Protein AF-K6WZW4-F1 (afdb_monomer)

Radius of gyration: 15.71 Å; Cα contacts (8 Å, |Δi|>4): 54; chains: 1; bounding box: 31×28×46 Å

Solvent-accessible surface area (backbone atoms only — not comparable to full-atom values): 5181 Å² total; per-residue (Å²): 119,52,47,82,74,71,48,55,68,72,58,20,50,51,51,55,51,52,50,53,53,48,51,52,54,49,48,54,49,38,66,77,39,62,87,36,68,68,48,40,50,52,50,41,54,48,44,51,50,52,51,52,49,36,56,72,74,46,49,72,51,59,75,44,98,85,16,63,56,78,56,39,52,58,52,39,53,52,39,51,53,51,52,52,52,54,54,52,68,75,76,112

Sequence (92 aa):
MTASLGFSNEISDLITQSAGVGEVIFGIVFFAFYRSKSVLILNILGLIGLLLFVVILQPQLLIEAFNPVTTNIPIIGLSLVLLNNLKQSSQA

pLDDT: mean 91.97, std 8.24, range [54.75, 98.19]

Secondary structure (DSSP, 8-state):
-GGGGT--HHHHHHHHHHHHHHHHHHHHHHHHTTT-HHHHHHHHHHHHHHHHHHHHH-GGGGGSTT-HHHHHHHHHHHHHHHHHHHHHHTT-

InterPro domains:
  IPR025695 DoxX-like family [PF13781] (1-79)

Mean predicted aligned error: 4.35 Å

Foldseek 3Di:
DQVLVVDDPVVSVVVVVVVVVVVVVLVVVCVVPVLDLVSLVCLLVVLVVVVVVCVPRPVVQCPDPPHSCVVSVVSNVVSVVSNVVSVVVVVD

Structure (mmCIF, N/CA/C/O backbone):
data_AF-K6WZW4-F1
#
_entry.id   AF-K6WZW4-F1
#
loop_
_atom_site.group_PDB
_atom_site.id
_atom_site.type_symbol
_atom_site.label_atom_id
_atom_site.label_alt_id
_atom_site.label_comp_id
_atom_site.label_asym_id
_atom_site.label_entity_id
_atom_site.label_seq_id
_atom_site.pdbx_PDB_ins_code
_atom_site.Cartn_x
_atom_site.Cartn_y
_atom_site.Cartn_z
_atom_site.occupancy
_atom_site.B_iso_or_equiv
_atom_site.auth_seq_id
_atom_site.auth_comp_id
_atom_site.auth_asym_id
_atom_site.auth_atom_id
_atom_site.pdbx_PDB_model_num
ATOM 1 N N . MET A 1 1 ? 7.236 -2.629 -15.036 1.00 65.75 1 MET A N 1
ATOM 2 C CA . MET A 1 1 ? 7.938 -2.094 -13.843 1.00 65.75 1 MET A CA 1
ATOM 3 C C . MET A 1 1 ? 8.997 -3.051 -13.315 1.00 65.75 1 MET A C 1
ATOM 5 O O . MET A 1 1 ? 10.085 -2.613 -13.010 1.00 65.75 1 MET A O 1
ATOM 9 N N . THR A 1 2 ? 8.730 -4.351 -13.214 1.00 74.88 2 THR A N 1
ATOM 10 C CA . THR A 1 2 ? 9.697 -5.353 -12.717 1.00 74.88 2 THR A CA 1
ATOM 11 C C . THR A 1 2 ? 10.825 -5.652 -13.708 1.00 74.88 2 THR A C 1
ATOM 13 O O . THR A 1 2 ? 11.951 -5.885 -13.286 1.00 74.88 2 THR A O 1
ATOM 16 N N . ALA A 1 3 ? 10.576 -5.527 -15.015 1.00 71.38 3 ALA A N 1
ATOM 17 C CA . ALA A 1 3 ? 11.612 -5.673 -16.042 1.00 71.38 3 ALA A CA 1
ATOM 18 C C . ALA A 1 3 ? 12.762 -4.654 -15.907 1.00 71.38 3 ALA A C 1
ATOM 20 O O . ALA A 1 3 ? 13.900 -4.962 -16.251 1.00 71.38 3 ALA A O 1
ATOM 21 N N . SER A 1 4 ? 12.517 -3.462 -15.337 1.00 75.00 4 SER A N 1
ATOM 22 C CA . SER A 1 4 ? 13.587 -2.484 -15.077 1.00 75.00 4 SER A CA 1
ATOM 23 C C . SER A 1 4 ? 14.527 -2.899 -13.940 1.00 75.00 4 SER A C 1
ATOM 25 O O . SER A 1 4 ? 15.547 -2.249 -13.738 1.00 75.00 4 SER A O 1
ATOM 27 N N . LEU A 1 5 ? 14.212 -3.978 -13.214 1.00 80.19 5 LEU A N 1
ATOM 28 C CA . LEU A 1 5 ? 15.100 -4.614 -12.236 1.00 80.19 5 LEU A CA 1
ATOM 29 C C . LEU A 1 5 ? 16.060 -5.632 -12.884 1.00 80.19 5 LEU A C 1
ATOM 31 O O . LEU A 1 5 ? 16.874 -6.221 -12.180 1.00 80.19 5 LEU A O 1
ATOM 35 N N . GLY A 1 6 ? 15.979 -5.847 -14.205 1.00 80.38 6 GLY A N 1
ATOM 36 C CA . GLY A 1 6 ? 16.865 -6.754 -14.946 1.00 80.38 6 GLY A CA 1
ATOM 37 C C . GLY A 1 6 ? 16.433 -8.225 -14.957 1.00 80.38 6 GLY A C 1
ATOM 38 O O . GLY A 1 6 ? 17.222 -9.087 -15.339 1.00 80.38 6 GLY A O 1
ATOM 39 N N . PHE A 1 7 ? 15.199 -8.533 -14.548 1.00 85.62 7 PHE A N 1
ATOM 40 C CA . PHE A 1 7 ? 14.631 -9.878 -14.676 1.00 85.62 7 PHE A CA 1
ATOM 41 C C . PHE A 1 7 ? 14.260 -10.205 -16.128 1.00 85.62 7 PHE A C 1
ATOM 43 O O . PHE A 1 7 ? 14.028 -9.311 -16.941 1.00 85.62 7 PHE A O 1
ATOM 50 N N . SER A 1 8 ? 14.150 -11.499 -16.452 1.00 89.94 8 SER A N 1
ATOM 51 C CA . SER A 1 8 ? 13.572 -11.923 -17.731 1.00 89.94 8 SER A CA 1
ATOM 52 C C . SER A 1 8 ? 12.108 -11.477 -17.829 1.00 89.94 8 SER A C 1
ATOM 54 O O . SER A 1 8 ? 11.453 -11.246 -16.809 1.00 89.94 8 SER A O 1
ATOM 56 N N . ASN A 1 9 ? 11.581 -11.359 -19.050 1.00 86.38 9 ASN A N 1
ATOM 57 C CA . ASN A 1 9 ? 10.200 -10.913 -19.264 1.00 86.38 9 ASN A CA 1
ATOM 58 C C . ASN A 1 9 ? 9.192 -11.844 -18.572 1.00 86.38 9 ASN A C 1
ATOM 60 O O . ASN A 1 9 ? 8.345 -11.373 -17.827 1.00 86.38 9 ASN A O 1
ATOM 64 N N . GLU A 1 10 ? 9.366 -13.161 -18.703 1.00 89.75 10 GLU A N 1
ATOM 65 C CA . GLU A 1 10 ? 8.489 -14.156 -18.068 1.00 89.75 10 GLU A CA 1
ATOM 66 C C . GLU A 1 10 ? 8.458 -14.023 -16.537 1.00 89.75 10 GLU A C 1
ATOM 68 O O . GLU A 1 10 ? 7.393 -14.039 -15.923 1.00 89.75 10 GLU A O 1
ATOM 73 N N . ILE A 1 11 ? 9.623 -13.842 -15.904 1.00 88.75 11 ILE A N 1
ATOM 74 C CA . ILE A 1 11 ? 9.711 -13.668 -14.447 1.00 88.75 11 ILE A CA 1
ATOM 75 C C . ILE A 1 11 ? 9.124 -12.313 -14.042 1.00 88.75 11 ILE A C 1
ATOM 77 O O . ILE A 1 11 ? 8.419 -12.218 -13.039 1.00 88.75 11 ILE A O 1
ATOM 81 N N . SER A 1 12 ? 9.386 -11.268 -14.826 1.00 88.75 12 SER A N 1
ATOM 82 C CA . SER A 1 12 ? 8.847 -9.927 -14.593 1.00 88.75 12 SER A CA 1
ATOM 83 C C . SER A 1 12 ? 7.321 -9.927 -14.597 1.00 88.75 12 SER A C 1
ATOM 85 O O . SER A 1 12 ? 6.720 -9.343 -13.689 1.00 88.75 12 SER A O 1
ATOM 87 N N . ASP A 1 13 ? 6.716 -10.617 -15.563 1.00 90.00 13 ASP A N 1
ATOM 88 C CA . ASP A 1 13 ? 5.267 -10.746 -15.701 1.00 90.00 13 ASP A CA 1
ATOM 89 C C . ASP A 1 13 ? 4.670 -11.532 -14.531 1.00 90.00 13 ASP A C 1
ATOM 91 O O . ASP A 1 13 ? 3.708 -11.073 -13.912 1.00 90.00 13 ASP A O 1
ATOM 95 N N . LEU A 1 14 ? 5.289 -12.655 -14.148 1.00 93.75 14 LEU A N 1
ATOM 96 C CA . LEU A 1 14 ? 4.856 -13.439 -12.988 1.00 93.75 14 LEU A CA 1
ATOM 97 C C . LEU A 1 14 ? 4.917 -12.632 -11.687 1.00 93.75 14 LEU A C 1
ATOM 99 O O . LEU A 1 14 ? 3.976 -12.689 -10.892 1.00 93.75 14 LEU A O 1
ATOM 103 N N . ILE A 1 15 ? 5.987 -11.860 -11.463 1.00 90.06 15 ILE A N 1
ATOM 104 C CA . ILE A 1 15 ? 6.116 -11.006 -10.272 1.00 90.06 15 ILE A CA 1
ATOM 105 C C . ILE A 1 15 ? 5.030 -9.931 -10.277 1.00 90.06 15 ILE A C 1
ATOM 107 O O . ILE A 1 15 ? 4.361 -9.740 -9.263 1.00 90.06 15 ILE A O 1
ATOM 111 N N . THR A 1 16 ? 4.831 -9.236 -11.401 1.00 90.25 16 THR A N 1
ATOM 112 C CA . THR A 1 16 ? 3.817 -8.177 -11.502 1.00 90.25 16 THR A CA 1
ATOM 113 C C . THR A 1 16 ? 2.408 -8.726 -11.300 1.00 90.25 16 THR A C 1
ATOM 115 O O . THR A 1 16 ? 1.635 -8.146 -10.538 1.00 90.25 16 THR A O 1
ATOM 118 N N . GLN A 1 17 ? 2.080 -9.865 -11.908 1.00 93.75 17 GLN A N 1
ATOM 119 C CA . GLN A 1 17 ? 0.776 -10.497 -11.732 1.00 93.75 17 GLN A CA 1
ATOM 120 C C . GLN A 1 17 ? 0.561 -10.950 -10.284 1.00 93.75 17 GLN A C 1
ATOM 122 O O . GLN A 1 17 ? -0.493 -10.691 -9.704 1.00 93.75 17 GLN A O 1
ATOM 127 N N . SER A 1 18 ? 1.571 -11.579 -9.680 1.00 94.56 18 SER A N 1
ATOM 128 C CA . SER A 1 18 ? 1.502 -12.042 -8.291 1.00 94.56 18 SER A CA 1
ATOM 129 C C . SER A 1 18 ? 1.345 -10.878 -7.312 1.00 94.56 18 SER A C 1
ATOM 131 O O . SER A 1 18 ? 0.557 -10.975 -6.373 1.00 94.56 18 SER A O 1
ATOM 133 N N . ALA A 1 19 ? 2.046 -9.765 -7.551 1.00 92.62 19 ALA A N 1
ATOM 134 C CA . ALA A 1 19 ? 1.913 -8.548 -6.758 1.00 92.62 19 ALA A CA 1
ATOM 135 C C . ALA A 1 19 ? 0.485 -7.990 -6.831 1.00 92.62 19 ALA A C 1
ATOM 137 O O . ALA A 1 19 ? -0.128 -7.779 -5.787 1.00 92.62 19 ALA A O 1
ATOM 138 N N . GLY A 1 20 ? -0.082 -7.863 -8.037 1.00 93.56 20 GLY A N 1
ATOM 139 C CA . GLY A 1 20 ? -1.453 -7.378 -8.214 1.00 93.56 20 GLY A CA 1
ATOM 140 C C . GLY A 1 20 ? -2.503 -8.281 -7.554 1.00 93.56 20 GLY A C 1
ATOM 141 O O . GLY A 1 20 ? -3.422 -7.795 -6.896 1.00 93.56 20 GLY A O 1
ATOM 142 N N . VAL A 1 21 ? -2.353 -9.608 -7.652 1.00 97.62 21 VAL A N 1
ATOM 143 C CA . VAL A 1 21 ? -3.227 -10.557 -6.932 1.00 97.62 21 VAL A CA 1
ATOM 144 C C . VAL A 1 21 ? -3.097 -10.377 -5.417 1.00 97.62 21 VAL A C 1
ATOM 146 O O . VAL A 1 21 ? -4.107 -10.348 -4.710 1.00 97.62 21 VAL A O 1
ATOM 149 N N . GLY A 1 22 ? -1.870 -10.213 -4.917 1.00 96.62 22 GLY A N 1
ATOM 150 C CA . GLY A 1 22 ? -1.603 -9.937 -3.507 1.00 96.62 22 GLY A CA 1
ATOM 151 C C . GLY A 1 22 ? -2.270 -8.650 -3.021 1.00 96.62 22 GLY A C 1
ATOM 152 O O . GLY A 1 22 ? -2.887 -8.653 -1.956 1.00 96.62 22 GLY A O 1
ATOM 153 N N . GLU A 1 23 ? -2.219 -7.579 -3.813 1.00 94.75 23 GLU A N 1
ATOM 154 C CA . GLU A 1 23 ? -2.885 -6.308 -3.509 1.00 94.75 23 GLU A CA 1
ATOM 155 C C . GLU A 1 23 ? -4.407 -6.457 -3.432 1.00 94.75 23 GLU A C 1
ATOM 157 O O . GLU A 1 23 ? -5.019 -5.953 -2.492 1.00 94.75 23 GLU A O 1
ATOM 162 N N . VAL A 1 24 ? -5.026 -7.193 -4.361 1.00 96.88 24 VAL A N 1
ATOM 163 C CA . VAL A 1 24 ? -6.479 -7.439 -4.335 1.00 96.88 24 VAL A CA 1
ATOM 164 C C . VAL A 1 24 ? -6.879 -8.229 -3.090 1.00 96.88 24 VAL A C 1
ATOM 166 O O . VAL A 1 24 ? -7.818 -7.844 -2.388 1.00 96.88 24 VAL A O 1
ATOM 169 N N . ILE A 1 25 ? -6.155 -9.308 -2.777 1.00 98.06 25 ILE A N 1
ATOM 170 C CA . ILE A 1 25 ? -6.406 -10.111 -1.572 1.00 98.06 25 ILE A CA 1
ATOM 171 C C . ILE A 1 25 ? -6.247 -9.241 -0.321 1.00 98.06 25 ILE A C 1
ATOM 173 O O . ILE A 1 25 ? -7.111 -9.259 0.559 1.00 98.06 25 ILE A O 1
ATOM 177 N N . PHE A 1 26 ? -5.179 -8.444 -0.251 1.00 97.38 26 PHE A N 1
ATOM 178 C CA . PHE A 1 26 ? -4.956 -7.536 0.868 1.00 97.38 26 PHE A CA 1
ATOM 179 C C . PHE A 1 26 ? -6.057 -6.476 0.972 1.00 97.38 26 PHE A C 1
ATOM 181 O O . PHE A 1 26 ? -6.516 -6.200 2.076 1.00 97.38 26 PHE A O 1
ATOM 188 N N . GLY A 1 27 ? -6.548 -5.938 -0.145 1.00 96.31 27 GLY A N 1
ATOM 189 C CA . GLY A 1 27 ? -7.676 -5.006 -0.173 1.00 96.31 27 GLY A CA 1
ATOM 190 C C . GLY A 1 27 ? -8.958 -5.608 0.409 1.00 96.31 27 GLY A C 1
ATOM 191 O O . GLY A 1 27 ? -9.646 -4.953 1.194 1.00 96.31 27 GLY A O 1
ATOM 192 N N . ILE A 1 28 ? -9.247 -6.879 0.112 1.00 98.12 28 ILE A N 1
ATOM 193 C CA . ILE A 1 28 ? -10.385 -7.606 0.701 1.00 98.12 28 ILE A CA 1
ATOM 194 C C . ILE A 1 28 ? -10.191 -7.787 2.213 1.00 98.12 28 ILE A C 1
ATOM 196 O O . ILE A 1 28 ? -11.115 -7.534 2.989 1.00 98.12 28 ILE A O 1
ATOM 200 N N . VAL A 1 29 ? -8.989 -8.176 2.649 1.00 97.62 29 VAL A N 1
ATOM 201 C CA . VAL A 1 29 ? -8.649 -8.295 4.079 1.00 97.62 29 VAL A CA 1
ATOM 202 C C . VAL A 1 29 ? -8.775 -6.942 4.779 1.00 97.62 29 VAL A C 1
ATOM 204 O O . VAL A 1 29 ? -9.374 -6.857 5.850 1.00 97.62 29 VAL A O 1
ATOM 207 N N . PHE A 1 30 ? -8.268 -5.871 4.173 1.00 96.88 30 PHE A N 1
ATOM 208 C CA . PHE A 1 30 ? -8.383 -4.514 4.692 1.00 96.88 30 PHE A CA 1
ATOM 209 C C . PHE A 1 30 ? -9.843 -4.108 4.865 1.00 96.88 30 PHE A C 1
ATOM 211 O O . PHE A 1 30 ? -10.217 -3.622 5.928 1.00 96.88 30 PHE A O 1
ATOM 218 N N . PHE A 1 31 ? -10.679 -4.363 3.860 1.00 95.69 31 PHE A N 1
ATOM 219 C CA . PHE A 1 31 ? -12.104 -4.061 3.918 1.00 95.69 31 PHE A CA 1
ATOM 220 C C . PHE A 1 31 ? -12.818 -4.846 5.028 1.00 95.69 31 PHE A C 1
ATOM 222 O O . PHE A 1 31 ? -13.550 -4.261 5.826 1.00 95.69 31 PHE A O 1
ATOM 229 N N . ALA A 1 32 ? -12.567 -6.154 5.135 1.00 97.62 32 ALA A N 1
ATOM 230 C CA . ALA A 1 32 ? -13.188 -7.006 6.150 1.00 97.62 32 ALA A CA 1
ATOM 231 C C . ALA A 1 32 ? -12.710 -6.688 7.581 1.00 97.62 32 ALA A C 1
ATOM 233 O O . ALA A 1 32 ? -13.484 -6.783 8.533 1.00 97.62 32 ALA A O 1
ATOM 234 N N . PHE A 1 33 ? -11.447 -6.283 7.742 1.00 96.75 33 PHE A N 1
ATOM 235 C CA . PHE A 1 33 ? -10.791 -6.097 9.040 1.00 96.75 33 PHE A CA 1
ATOM 236 C C . PHE A 1 33 ? -10.305 -4.659 9.272 1.00 96.75 33 PHE A C 1
ATOM 238 O O . PHE A 1 33 ? -9.330 -4.438 9.991 1.00 96.75 33 PHE A O 1
ATOM 245 N N . TYR A 1 34 ? -11.007 -3.661 8.728 1.00 94.00 34 TYR A N 1
ATOM 246 C CA . TYR A 1 34 ? -10.602 -2.247 8.781 1.00 94.00 34 TYR A CA 1
ATOM 247 C C . TYR A 1 34 ? -10.490 -1.667 10.206 1.00 94.00 34 TYR A C 1
ATOM 249 O O . TYR A 1 34 ? -9.841 -0.645 10.419 1.00 94.00 34 TYR A O 1
ATOM 257 N N . ARG A 1 35 ? -11.107 -2.317 11.205 1.00 93.12 35 ARG A N 1
ATOM 258 C CA . ARG A 1 35 ? -10.993 -1.961 12.634 1.00 93.12 35 ARG A CA 1
ATOM 259 C C . ARG A 1 35 ? -9.799 -2.606 13.345 1.00 93.12 35 ARG A C 1
ATOM 261 O O . ARG A 1 35 ? -9.595 -2.378 14.535 1.00 93.12 35 ARG A O 1
ATOM 268 N N . SER A 1 36 ? -9.008 -3.421 12.654 1.00 95.69 36 SER A N 1
ATOM 269 C CA . SER A 1 36 ? -7.789 -3.999 13.211 1.00 95.69 36 SER A CA 1
ATOM 270 C C . SER A 1 36 ? -6.628 -3.016 13.085 1.00 95.69 36 SER A C 1
ATOM 272 O O . SER A 1 36 ? -6.241 -2.622 11.983 1.00 95.69 36 SER A O 1
ATOM 274 N N . LYS A 1 37 ? -6.015 -2.665 14.222 1.00 95.94 37 LYS A N 1
ATOM 275 C CA . LYS A 1 37 ? -4.825 -1.801 14.266 1.00 95.94 37 LYS A CA 1
ATOM 276 C C . LYS A 1 37 ? -3.699 -2.335 13.377 1.00 95.94 37 LYS A C 1
ATOM 278 O O . LYS A 1 37 ? -3.076 -1.561 12.657 1.00 95.94 37 LYS A O 1
ATOM 283 N N . SER A 1 38 ? -3.449 -3.643 13.415 1.00 96.94 38 SER A N 1
ATOM 284 C CA . SER A 1 38 ? -2.383 -4.270 12.628 1.00 96.94 38 SER A CA 1
ATOM 285 C C . SER A 1 38 ? -2.648 -4.150 11.128 1.00 96.94 38 SER A C 1
ATOM 287 O O . SER A 1 38 ? -1.736 -3.827 10.376 1.00 96.94 38 SER A O 1
ATOM 289 N N . VAL A 1 39 ? -3.900 -4.337 10.699 1.00 97.44 39 VAL A N 1
ATOM 290 C CA . VAL A 1 39 ? -4.300 -4.242 9.285 1.00 97.44 39 VAL A CA 1
ATOM 291 C C . VAL A 1 39 ? -4.163 -2.808 8.768 1.00 97.44 39 VAL A C 1
ATOM 293 O O . VAL A 1 39 ? -3.608 -2.601 7.692 1.00 97.44 39 VAL A O 1
ATOM 296 N N . LEU A 1 40 ? -4.573 -1.810 9.557 1.00 97.25 40 LEU A N 1
ATOM 297 C CA . LEU A 1 40 ? -4.383 -0.396 9.212 1.00 97.25 40 LEU A CA 1
ATOM 298 C C . LEU A 1 40 ? -2.900 -0.021 9.086 1.00 97.25 40 LEU A C 1
ATOM 300 O O . LEU A 1 40 ? -2.524 0.676 8.145 1.00 97.25 40 LEU A O 1
ATOM 304 N N . ILE A 1 41 ? -2.050 -0.489 10.007 1.00 97.56 41 ILE A N 1
ATOM 305 C CA . ILE A 1 41 ? -0.603 -0.225 9.952 1.00 97.56 41 ILE A CA 1
ATOM 306 C C . ILE A 1 41 ? 0.019 -0.885 8.719 1.00 97.56 41 ILE A C 1
ATOM 308 O O . ILE A 1 41 ? 0.777 -0.229 8.008 1.00 97.56 41 ILE A O 1
ATOM 312 N N . LEU A 1 42 ? -0.324 -2.145 8.432 1.00 97.81 42 LEU A N 1
ATOM 313 C CA . LEU A 1 42 ? 0.144 -2.836 7.227 1.00 97.81 42 LEU A CA 1
ATOM 314 C C . LEU A 1 42 ? -0.287 -2.103 5.952 1.00 97.81 42 LEU A C 1
ATOM 316 O O . LEU A 1 42 ? 0.526 -1.963 5.045 1.00 97.81 42 LEU A O 1
ATOM 320 N N . ASN A 1 43 ? -1.513 -1.572 5.906 1.00 97.62 43 ASN A N 1
ATOM 321 C CA . ASN A 1 43 ? -1.991 -0.784 4.770 1.00 97.62 43 ASN A CA 1
ATOM 322 C C . ASN A 1 43 ? -1.165 0.492 4.573 1.00 97.62 43 ASN A C 1
ATOM 324 O O . ASN A 1 43 ? -0.708 0.771 3.469 1.00 97.62 43 ASN A O 1
ATOM 328 N N . ILE A 1 44 ? -0.913 1.242 5.650 1.00 97.94 44 ILE A N 1
ATOM 329 C CA . ILE A 1 44 ? -0.098 2.462 5.589 1.00 97.94 44 ILE A CA 1
ATOM 330 C C . ILE A 1 44 ? 1.319 2.142 5.098 1.00 97.94 44 ILE A C 1
ATOM 332 O O . ILE A 1 44 ? 1.814 2.797 4.182 1.00 97.94 44 ILE A O 1
ATOM 336 N N . LEU A 1 45 ? 1.964 1.124 5.676 1.00 98.19 45 LEU A N 1
ATOM 337 C CA . LEU A 1 45 ? 3.315 0.719 5.283 1.00 98.19 45 LEU A CA 1
ATOM 338 C C . LEU A 1 45 ? 3.365 0.214 3.836 1.00 98.19 45 LEU A C 1
ATOM 340 O O . LEU A 1 45 ? 4.288 0.572 3.108 1.00 98.19 45 LEU A O 1
ATOM 344 N N . GLY A 1 46 ? 2.368 -0.562 3.407 1.00 97.19 46 GLY A N 1
ATOM 345 C CA . GLY A 1 46 ? 2.251 -1.049 2.034 1.00 97.19 46 GLY A CA 1
ATOM 346 C C . GLY A 1 46 ? 2.135 0.094 1.027 1.00 97.19 46 GLY A C 1
ATOM 347 O O . GLY A 1 46 ? 2.909 0.154 0.075 1.00 97.19 46 GLY A O 1
ATOM 348 N N . LEU A 1 47 ? 1.247 1.059 1.278 1.00 97.50 47 LEU A N 1
ATOM 349 C CA . LEU A 1 47 ? 1.055 2.220 0.402 1.00 97.50 47 LEU A CA 1
ATOM 350 C C . LEU A 1 47 ? 2.298 3.121 0.329 1.00 97.50 47 LEU A C 1
ATOM 352 O O . LEU A 1 47 ? 2.628 3.613 -0.753 1.00 97.50 47 LEU A O 1
ATOM 356 N N . ILE A 1 48 ? 3.015 3.307 1.445 1.00 98.00 48 ILE A N 1
ATOM 357 C CA . ILE A 1 48 ? 4.310 4.009 1.458 1.00 98.00 48 ILE A CA 1
ATOM 358 C C . ILE A 1 48 ? 5.348 3.227 0.644 1.00 98.00 48 ILE A C 1
ATOM 360 O O . ILE A 1 48 ? 6.052 3.817 -0.174 1.00 98.00 48 ILE A O 1
ATOM 364 N N . GLY A 1 49 ? 5.427 1.908 0.833 1.00 96.56 49 GLY A N 1
ATOM 365 C CA . GLY A 1 49 ? 6.334 1.041 0.082 1.00 96.56 49 GLY A CA 1
ATOM 366 C C . GLY A 1 49 ? 6.095 1.111 -1.426 1.00 96.56 49 GLY A C 1
ATOM 367 O O . GLY A 1 49 ? 7.048 1.271 -2.186 1.00 96.56 49 GLY A O 1
ATOM 368 N N . LEU A 1 50 ? 4.832 1.083 -1.859 1.00 95.00 50 LEU A N 1
ATOM 369 C CA . LEU A 1 50 ? 4.453 1.231 -3.268 1.00 95.00 50 LEU A CA 1
ATOM 370 C C . LEU A 1 50 ? 4.849 2.600 -3.832 1.00 95.00 50 LEU A C 1
ATOM 372 O O . LEU A 1 50 ? 5.378 2.676 -4.939 1.00 95.00 50 LEU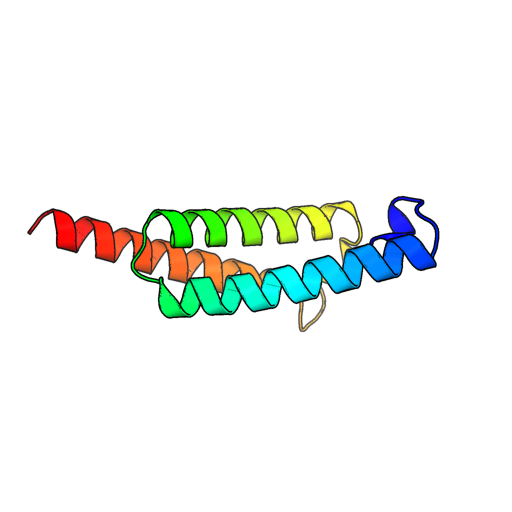 A O 1
ATOM 376 N N . LEU A 1 51 ? 4.659 3.681 -3.070 1.00 96.19 51 LEU A N 1
ATOM 377 C CA . LEU A 1 51 ? 5.107 5.014 -3.485 1.00 96.19 51 LEU A CA 1
ATOM 378 C C . LEU A 1 51 ? 6.627 5.070 -3.660 1.00 96.19 51 LEU A C 1
ATOM 380 O O . LEU A 1 51 ? 7.101 5.552 -4.686 1.00 96.19 51 LEU A O 1
ATOM 384 N N . LEU A 1 52 ? 7.392 4.543 -2.701 1.00 96.50 52 LEU A N 1
ATOM 385 C CA . LEU A 1 52 ? 8.853 4.486 -2.797 1.00 96.50 52 LEU A CA 1
ATOM 386 C C . LEU A 1 52 ? 9.309 3.635 -3.987 1.00 96.50 52 LEU A C 1
ATOM 388 O O . LEU A 1 52 ? 10.241 4.014 -4.695 1.00 96.50 52 LEU A O 1
ATOM 392 N N . PHE A 1 53 ? 8.628 2.520 -4.248 1.00 93.25 53 PHE A N 1
ATOM 393 C CA . PHE A 1 53 ? 8.903 1.675 -5.405 1.00 93.25 53 PHE A CA 1
ATOM 394 C C . PHE A 1 53 ? 8.720 2.437 -6.724 1.00 93.25 53 PHE A C 1
ATOM 396 O O . PHE A 1 53 ? 9.593 2.384 -7.593 1.00 93.25 53 PHE A O 1
ATOM 403 N N . VAL A 1 54 ? 7.633 3.206 -6.857 1.00 93.88 54 VAL A N 1
ATOM 404 C CA . VAL A 1 54 ? 7.395 4.058 -8.033 1.00 93.88 54 VAL A CA 1
ATOM 405 C C . VAL A 1 54 ? 8.453 5.156 -8.138 1.00 93.88 54 VAL A C 1
ATOM 407 O O . VAL A 1 54 ? 8.996 5.356 -9.222 1.00 93.88 54 VAL A O 1
ATOM 410 N N . VAL A 1 55 ? 8.792 5.827 -7.030 1.00 95.12 55 VAL A N 1
ATOM 411 C CA . VAL A 1 55 ? 9.838 6.867 -6.991 1.00 95.12 55 VAL A CA 1
ATOM 412 C C . VAL A 1 55 ? 11.167 6.342 -7.535 1.00 95.12 55 VAL A C 1
ATOM 414 O O . VAL A 1 55 ? 11.831 7.044 -8.294 1.00 95.12 55 VAL A O 1
ATOM 417 N N . ILE A 1 56 ? 11.552 5.118 -7.168 1.00 93.56 56 ILE A N 1
ATOM 418 C CA . ILE A 1 56 ? 12.844 4.541 -7.558 1.00 93.56 56 ILE A CA 1
ATOM 419 C C . ILE A 1 56 ? 12.817 4.027 -9.001 1.00 93.56 56 ILE A C 1
ATOM 421 O O . ILE A 1 56 ? 1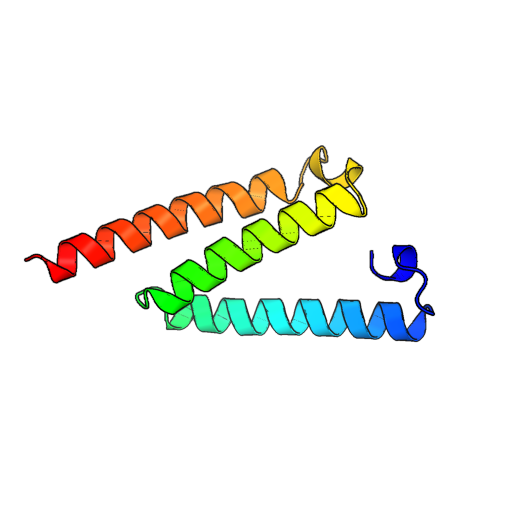3.765 4.268 -9.746 1.00 93.56 56 ILE A O 1
ATOM 425 N N . LEU A 1 57 ? 11.765 3.308 -9.410 1.00 90.94 57 LEU A N 1
ATOM 426 C CA . LEU A 1 57 ? 11.767 2.621 -10.707 1.00 90.94 57 LEU A CA 1
ATOM 427 C C . LEU A 1 57 ? 11.181 3.438 -11.854 1.00 90.94 57 LEU A C 1
ATOM 429 O O . LEU A 1 57 ? 11.647 3.305 -12.984 1.00 90.94 57 LEU A O 1
ATOM 433 N N . GLN A 1 58 ? 10.141 4.233 -11.603 1.00 91.31 58 GLN A N 1
ATOM 434 C CA . GLN A 1 58 ? 9.420 4.979 -12.639 1.00 91.31 58 GLN A CA 1
ATOM 435 C C . GLN A 1 58 ? 8.889 6.319 -12.097 1.00 91.31 58 GLN A C 1
ATOM 437 O O . GLN A 1 58 ? 7.675 6.529 -12.043 1.00 91.31 58 GLN A O 1
ATOM 442 N N . PRO A 1 59 ? 9.776 7.263 -11.729 1.00 92.25 59 PRO A N 1
ATOM 443 C CA . PRO A 1 59 ? 9.386 8.523 -11.091 1.00 92.25 59 PRO A CA 1
ATOM 444 C C . PRO A 1 59 ? 8.460 9.391 -11.952 1.00 92.25 59 PRO A C 1
ATOM 446 O O . PRO A 1 59 ? 7.669 10.160 -11.416 1.00 92.25 59 PRO A O 1
ATOM 449 N N . GLN A 1 60 ? 8.509 9.248 -13.280 1.00 92.38 60 GLN A N 1
ATOM 450 C CA . GLN A 1 60 ? 7.605 9.953 -14.194 1.00 92.38 60 GLN A CA 1
ATOM 451 C C . GLN A 1 60 ? 6.121 9.656 -13.921 1.00 92.38 60 GLN A C 1
ATOM 453 O O . GLN A 1 60 ? 5.289 10.543 -14.085 1.00 92.38 60 GLN A O 1
ATOM 458 N N . LEU A 1 61 ? 5.791 8.460 -13.414 1.00 92.81 61 LEU A N 1
ATOM 459 C CA . LEU A 1 61 ? 4.410 8.100 -13.085 1.00 92.81 61 LEU A CA 1
ATOM 460 C C . LEU A 1 61 ? 3.842 8.945 -11.941 1.00 92.81 61 LEU A C 1
ATOM 462 O O . LEU A 1 61 ? 2.630 9.010 -11.788 1.00 92.81 61 LEU A O 1
ATOM 466 N N . LEU A 1 62 ? 4.686 9.601 -11.135 1.00 93.31 62 LEU A N 1
ATOM 467 C CA . LEU A 1 62 ? 4.252 10.421 -9.999 1.00 93.31 62 LEU A CA 1
ATOM 468 C C . LEU A 1 62 ? 3.556 11.720 -10.416 1.00 93.31 62 LEU A C 1
ATOM 470 O O . LEU A 1 62 ? 2.858 12.303 -9.591 1.00 93.31 62 LEU A O 1
ATOM 474 N N . ILE A 1 63 ? 3.755 12.185 -11.652 1.00 93.94 63 ILE A N 1
ATOM 475 C CA . ILE A 1 63 ? 3.247 13.484 -12.130 1.00 93.94 63 ILE A CA 1
ATOM 476 C C . ILE A 1 63 ? 2.131 13.358 -13.173 1.00 93.94 63 ILE A C 1
ATOM 478 O O . ILE A 1 63 ? 1.621 14.368 -13.653 1.00 93.94 63 ILE A O 1
ATOM 482 N N . GLU A 1 64 ? 1.736 12.137 -13.528 1.00 92.62 64 GLU A N 1
ATOM 483 C CA . GLU A 1 64 ? 0.626 11.897 -14.451 1.00 92.62 64 GLU A CA 1
ATOM 484 C C . GLU A 1 64 ? -0.726 12.279 -13.824 1.00 92.62 64 GLU A C 1
ATOM 486 O O . GLU A 1 64 ? -0.857 12.382 -12.607 1.00 92.62 64 GLU A O 1
ATOM 491 N N . ALA A 1 65 ? -1.764 12.480 -14.641 1.00 87.06 65 ALA A N 1
ATOM 492 C CA . ALA A 1 65 ? -3.085 12.901 -14.154 1.00 87.06 65 ALA A CA 1
ATOM 493 C C . ALA A 1 65 ? -3.752 11.878 -13.206 1.00 87.06 65 ALA A C 1
ATOM 495 O O . ALA A 1 65 ? -4.568 12.258 -12.371 1.00 87.06 65 ALA A O 1
ATOM 496 N N . PHE A 1 6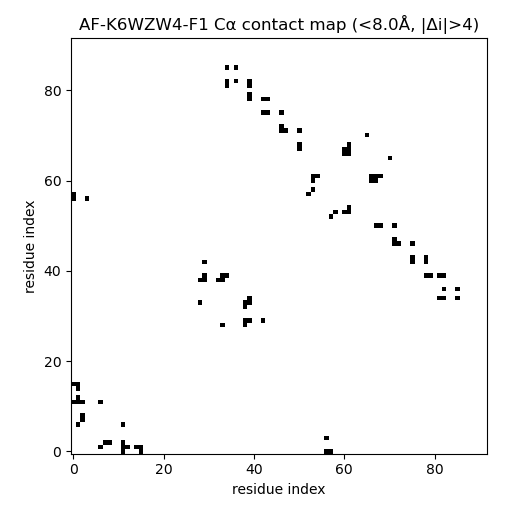6 ? -3.375 10.601 -13.311 1.00 85.69 66 PHE A N 1
ATOM 497 C CA . PHE A 1 66 ? -3.843 9.501 -12.461 1.00 85.69 66 PHE A CA 1
ATOM 498 C C . PHE A 1 66 ? -2.656 8.801 -11.794 1.00 85.69 66 PHE A C 1
ATOM 500 O O . PHE A 1 66 ? -2.423 7.608 -11.972 1.00 85.69 66 PHE A O 1
ATOM 507 N N . ASN A 1 67 ? -1.860 9.580 -11.066 1.00 93.75 67 ASN A N 1
ATOM 508 C CA . ASN A 1 67 ? -0.633 9.103 -10.440 1.00 93.75 67 ASN A CA 1
ATOM 509 C C . ASN A 1 67 ? -0.878 8.429 -9.071 1.00 93.75 67 ASN A C 1
ATOM 511 O O . ASN A 1 67 ? -1.852 8.748 -8.376 1.00 93.75 67 ASN A O 1
ATOM 515 N N . PRO A 1 68 ? 0.052 7.568 -8.613 1.00 94.12 68 PRO A N 1
ATOM 516 C CA . PRO A 1 68 ? -0.072 6.884 -7.329 1.00 94.12 68 PRO A CA 1
ATOM 517 C C . PRO A 1 68 ? 0.005 7.822 -6.115 1.00 94.12 68 PRO A C 1
ATOM 519 O O . PRO A 1 68 ? -0.410 7.442 -5.023 1.00 94.12 68 PRO A O 1
ATOM 522 N N . VAL A 1 69 ? 0.497 9.057 -6.268 1.00 96.12 69 VAL A N 1
ATOM 523 C CA . VAL A 1 69 ? 0.506 10.058 -5.186 1.00 96.12 69 VAL A CA 1
ATOM 524 C C . VAL A 1 69 ? -0.929 10.450 -4.835 1.00 96.12 69 VAL A C 1
ATOM 526 O O . VAL A 1 69 ? -1.315 10.417 -3.665 1.00 96.12 69 VAL A O 1
ATOM 529 N N . THR A 1 70 ? -1.735 10.757 -5.853 1.00 94.62 70 THR A N 1
ATOM 530 C CA . THR A 1 70 ? -3.135 11.175 -5.699 1.00 94.62 70 THR A CA 1
ATOM 531 C C . THR A 1 70 ? -4.056 10.059 -5.213 1.00 94.62 70 THR A C 1
ATOM 533 O O . THR A 1 70 ? -5.089 10.360 -4.625 1.00 94.62 70 THR A O 1
ATOM 536 N N . THR A 1 71 ? -3.685 8.786 -5.380 1.00 93.50 71 THR A N 1
ATOM 537 C CA . THR A 1 71 ? -4.450 7.647 -4.846 1.00 93.50 71 THR A CA 1
ATOM 538 C C . THR A 1 71 ? -3.977 7.236 -3.453 1.00 93.50 71 THR A C 1
ATOM 540 O O . THR A 1 71 ? -4.790 7.088 -2.539 1.00 93.50 71 THR A O 1
ATOM 543 N N . ASN A 1 72 ? -2.666 7.081 -3.246 1.00 96.00 72 ASN A N 1
ATOM 544 C CA . ASN A 1 72 ? -2.140 6.437 -2.041 1.00 96.00 72 ASN A CA 1
ATOM 545 C C . ASN A 1 72 ? -2.099 7.391 -0.842 1.00 96.00 72 ASN A C 1
ATOM 547 O O . ASN A 1 72 ? -2.414 6.970 0.272 1.00 96.00 72 ASN A O 1
ATOM 551 N N . ILE A 1 73 ? -1.763 8.674 -1.040 1.00 96.81 73 ILE A N 1
ATOM 552 C CA . ILE A 1 73 ? -1.692 9.642 0.069 1.00 96.81 73 ILE A CA 1
ATOM 553 C C . ILE A 1 73 ? -3.059 9.84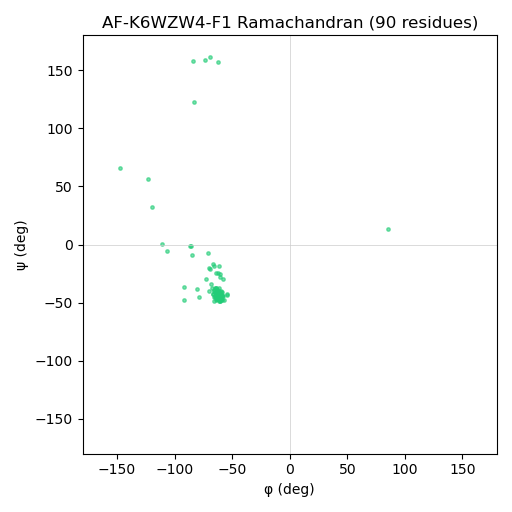2 0.742 1.00 96.81 73 ILE A C 1
ATOM 555 O O . ILE A 1 73 ? -3.116 9.756 1.973 1.00 96.81 73 ILE A O 1
ATOM 559 N N . PRO A 1 74 ? -4.173 10.049 0.009 1.00 97.19 74 PRO A N 1
ATOM 560 C CA . PRO A 1 74 ? -5.484 10.155 0.646 1.00 97.19 74 PRO A CA 1
ATOM 561 C C . PRO A 1 74 ? -5.866 8.909 1.449 1.00 97.19 74 PRO A C 1
ATOM 563 O O . PRO A 1 74 ? -6.359 9.037 2.569 1.00 97.19 74 PRO A O 1
ATOM 566 N N . ILE A 1 75 ? -5.589 7.706 0.935 1.00 96.56 75 ILE A N 1
ATOM 567 C CA . ILE A 1 75 ? -5.904 6.452 1.639 1.00 96.56 75 ILE A CA 1
ATOM 568 C C . ILE A 1 75 ? -5.042 6.289 2.900 1.00 96.56 75 ILE A C 1
ATOM 570 O O . ILE A 1 75 ? -5.554 5.849 3.935 1.00 96.56 75 ILE A O 1
ATOM 574 N N . ILE A 1 76 ? -3.767 6.693 2.867 1.00 98.19 76 ILE A N 1
ATOM 575 C CA . ILE A 1 76 ? -2.922 6.768 4.071 1.00 98.19 76 ILE A CA 1
ATOM 576 C C . ILE A 1 76 ? -3.553 7.725 5.093 1.00 98.19 76 ILE A C 1
ATOM 578 O O . ILE A 1 76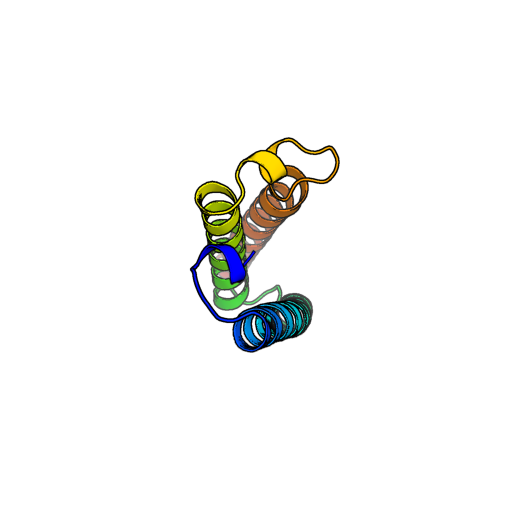 ? -3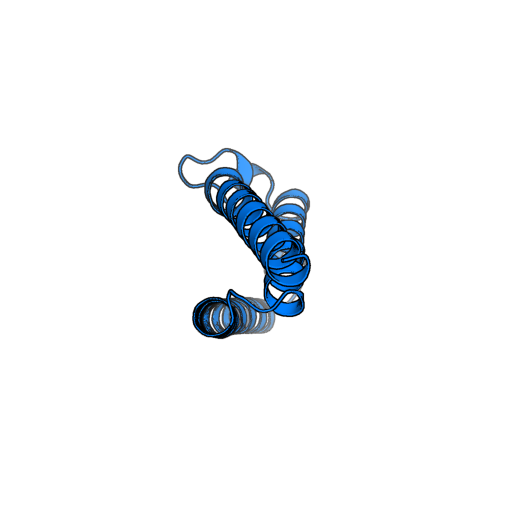.716 7.356 6.257 1.00 98.19 76 ILE A O 1
ATOM 582 N N . GLY A 1 77 ? -3.971 8.919 4.660 1.00 98.00 77 GLY A N 1
ATOM 583 C CA . GLY A 1 77 ? -4.644 9.901 5.514 1.00 98.00 77 GLY A CA 1
ATOM 584 C C . GLY A 1 77 ? -5.912 9.346 6.170 1.00 98.00 77 GLY A C 1
ATOM 585 O O . GLY A 1 77 ? -6.07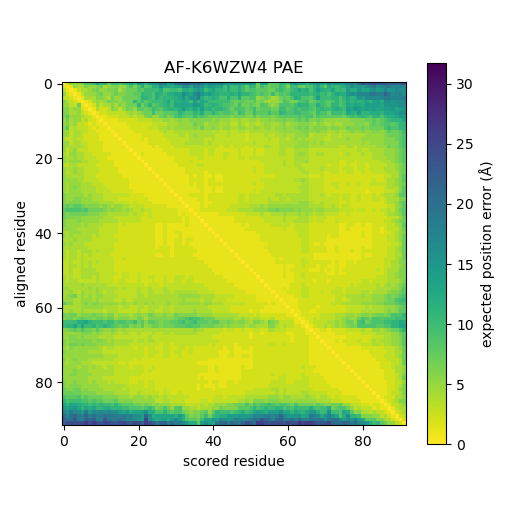0 9.427 7.389 1.00 98.00 77 GLY A O 1
ATOM 586 N N . LEU A 1 78 ? -6.782 8.699 5.392 1.00 97.44 78 LEU A N 1
ATOM 587 C CA . LEU A 1 78 ? -7.995 8.052 5.904 1.00 97.44 78 LEU A CA 1
ATOM 588 C C . LEU A 1 78 ? -7.676 6.896 6.865 1.00 97.44 78 LEU A C 1
ATOM 590 O O . LEU A 1 78 ? -8.346 6.735 7.885 1.00 97.44 78 LEU A O 1
ATOM 594 N N . SER A 1 79 ? -6.617 6.129 6.598 1.00 96.81 79 SER A N 1
ATOM 595 C CA . SER A 1 79 ? -6.159 5.058 7.493 1.00 96.81 79 SER A CA 1
ATOM 596 C C . SER A 1 79 ? -5.676 5.605 8.841 1.00 96.81 79 SER A C 1
ATOM 598 O O . SER A 1 79 ? -5.957 5.007 9.881 1.00 96.81 79 SER A O 1
ATOM 600 N N . LEU A 1 80 ? -5.006 6.764 8.855 1.00 97.88 80 LEU A N 1
ATOM 601 C CA . LEU A 1 80 ? -4.611 7.455 10.089 1.00 97.88 80 LEU A CA 1
ATOM 602 C C . LEU A 1 80 ? -5.827 7.956 10.878 1.00 97.88 80 LEU A C 1
ATOM 604 O O . LEU A 1 80 ? -5.856 7.827 12.105 1.00 97.88 80 LEU A O 1
ATOM 608 N N . VAL A 1 81 ? -6.853 8.468 10.191 1.00 97.44 81 VAL A N 1
ATOM 609 C CA . VAL A 1 81 ? -8.124 8.846 10.829 1.00 97.44 81 VAL A CA 1
ATOM 610 C C . VAL A 1 81 ? -8.776 7.628 11.486 1.00 97.44 81 VAL A C 1
ATOM 612 O O . VAL A 1 81 ? -9.145 7.700 12.661 1.00 97.44 81 VAL A O 1
ATOM 615 N N . LEU A 1 82 ? -8.872 6.494 10.785 1.00 96.25 82 LEU A N 1
ATOM 616 C CA . LEU A 1 82 ? -9.407 5.249 11.352 1.00 96.25 82 LEU A CA 1
ATOM 617 C C . LEU A 1 82 ? -8.599 4.783 12.569 1.00 96.25 82 LEU A C 1
ATOM 619 O O . LEU A 1 82 ? -9.176 4.440 13.600 1.00 96.25 82 LEU A O 1
ATOM 623 N N . LEU A 1 83 ? -7.269 4.837 12.488 1.00 96.12 83 LEU A N 1
ATOM 624 C CA . LEU A 1 83 ? -6.388 4.451 13.587 1.00 96.12 83 LEU A CA 1
ATOM 625 C C . LEU A 1 83 ? -6.607 5.320 14.836 1.00 96.12 83 LEU A C 1
ATOM 627 O O . LEU A 1 83 ? -6.634 4.803 15.956 1.00 96.12 83 LEU A O 1
ATOM 631 N N . ASN A 1 84 ? -6.800 6.628 14.653 1.00 95.94 84 ASN A N 1
ATOM 632 C CA . ASN A 1 84 ? -7.102 7.547 15.748 1.00 95.94 84 ASN A CA 1
ATOM 633 C C . ASN A 1 84 ? -8.467 7.251 16.391 1.00 95.94 84 ASN A C 1
ATOM 635 O O . ASN A 1 84 ? -8.579 7.256 17.616 1.00 95.94 84 ASN A O 1
ATOM 639 N N . ASN A 1 85 ? -9.481 6.927 15.583 1.00 94.88 85 ASN A N 1
ATOM 640 C CA . ASN A 1 85 ? -10.804 6.544 16.084 1.00 94.88 85 ASN A CA 1
ATOM 641 C C . ASN A 1 85 ? -10.738 5.269 16.943 1.00 94.88 85 ASN A C 1
ATOM 643 O O . ASN A 1 85 ? -11.297 5.239 18.035 1.00 94.88 85 ASN A O 1
ATOM 647 N N . LEU A 1 86 ? -9.986 4.249 16.512 1.00 92.75 86 LEU A N 1
ATOM 648 C CA . LEU A 1 86 ? -9.802 3.017 17.295 1.00 92.75 86 LEU A CA 1
ATOM 649 C C . LEU A 1 86 ? -9.126 3.269 18.646 1.00 92.75 86 LEU A C 1
ATOM 651 O O . LEU A 1 86 ? -9.483 2.646 19.645 1.00 92.75 86 LEU A O 1
ATOM 655 N N . LYS A 1 87 ? -8.155 4.191 18.690 1.00 87.25 87 LYS A N 1
ATOM 656 C CA . LYS A 1 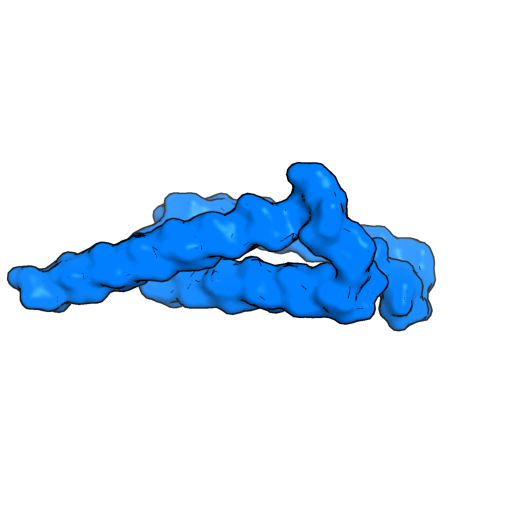87 ? -7.490 4.574 19.940 1.00 87.25 87 LYS A CA 1
ATOM 657 C C . LYS A 1 87 ? -8.474 5.221 20.918 1.00 87.25 87 LYS A C 1
ATOM 659 O O . LYS A 1 87 ? -8.420 4.901 22.100 1.00 87.25 87 LYS A O 1
ATOM 664 N N . GLN A 1 88 ? -9.369 6.083 20.434 1.00 84.75 88 GLN A N 1
ATOM 665 C CA . GLN A 1 88 ? -10.390 6.729 21.266 1.00 84.75 88 GLN A CA 1
ATOM 666 C C . GLN A 1 88 ? -11.407 5.718 21.808 1.00 84.75 88 GLN A C 1
ATOM 668 O O . GLN A 1 88 ? -11.710 5.748 22.995 1.00 84.75 88 GLN A O 1
ATOM 673 N N . SER A 1 89 ? -11.867 4.771 20.983 1.00 79.12 89 SER A N 1
ATOM 674 C CA . SER A 1 89 ? -12.801 3.723 21.427 1.00 79.12 89 SER A CA 1
ATOM 675 C C . SER A 1 89 ? -12.221 2.779 22.484 1.00 79.12 89 SER A C 1
ATOM 677 O O . SER A 1 89 ? -12.979 2.173 23.223 1.00 79.12 89 SER A O 1
ATO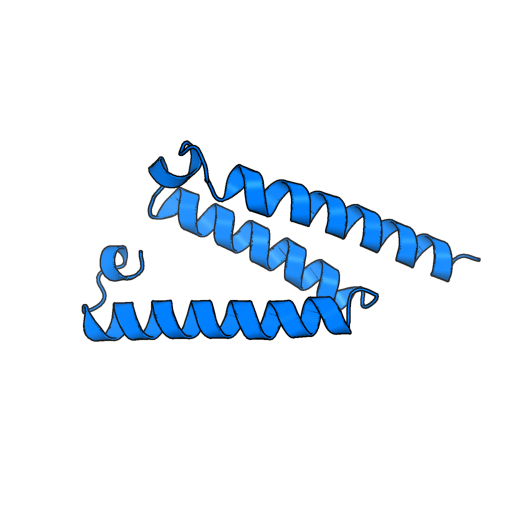M 679 N N . SER A 1 90 ? -10.895 2.631 22.555 1.00 73.06 90 SER A N 1
ATOM 680 C CA . SER A 1 90 ? -10.232 1.815 23.582 1.00 73.06 90 SER A CA 1
ATOM 681 C C . SER A 1 90 ? -9.988 2.566 24.901 1.00 73.06 90 SER A C 1
ATOM 683 O O . SER A 1 90 ? -9.521 1.944 25.854 1.00 73.06 90 SER A O 1
ATOM 685 N N . GLN A 1 91 ? -10.205 3.885 24.938 1.00 61.66 91 GLN A N 1
ATOM 686 C CA . GLN A 1 91 ? -9.970 4.750 26.105 1.00 61.66 91 GLN A CA 1
ATOM 687 C C . GLN A 1 91 ? -11.267 5.203 26.800 1.00 61.66 91 GLN A C 1
ATOM 689 O O . GLN A 1 91 ? -11.182 5.867 27.832 1.00 61.66 91 GLN A O 1
ATOM 694 N N . ALA A 1 92 ? -12.428 4.869 26.231 1.00 54.75 92 ALA A N 1
ATOM 695 C CA . ALA A 1 92 ? -13.761 5.098 26.790 1.00 54.75 92 ALA A CA 1
ATOM 696 C C . ALA A 1 92 ? -14.282 3.826 27.470 1.00 54.75 92 ALA A C 1
ATOM 698 O O . ALA A 1 92 ? -15.003 3.969 28.480 1.00 54.75 92 ALA A O 1
#

Organism: NCBI:txid1127673